Protein AF-A0A2X0VZV9-F1 (afdb_monomer_lite)

InterPro domains:
  IPR001584 Integrase, catalytic core [PF13683] (17-83)
  IPR001584 Integrase, catalytic core [PS50994] (1-91)
  IPR012337 Ribonuclease H-like superfamily [SSF53098] (4-87)
  IPR036397 Ribonuclease H superfamily [G3DSA:3.30.420.10] (2-91)

pLDDT: mean 83.85, std 11.57, range [42.41, 95.81]

Secondary structure (DSSP, 8-state):
--TT--HHHHHHHHHTT-PPP---TT--TT-HHHHHHHHHHHHHHHHHTT-TT--HHHHHHHHHHHHHHHHHS--GGGTT--HHHHHHH--SPPPPPPHHHHHHHTSPP---PPPTTS------

Sequence (124 aa):
MALYRSKILARAAYLLDMKLHYCRPYAAESKGMVERVNLDLNEIENDIKHLKNISIEGLREIVEIWVNEHNNRSHSTLDNKTPNQVFDADTFPRRFTTHDIINTAFRITKTRVIGKDGTVSINT

Organism: NCBI:txid179995

Foldseek 3Di:
DPPFDDPLLVQLCVLVVHDDDTDDPPPCPPPPPVVVVVVLVVVLVVVVVPDPPDDPVNNVVSVVVSVVCQQCAFDVVVVRHGVVVVVVPDPPDDDDDDPVSVVVSNDDDDDFDADPVRDTDDDD

Radius of gyration: 19.82 Å; chains: 1; bounding box: 46×38×50 Å

Structure (mmCIF, N/CA/C/O backbone):
data_AF-A0A2X0VZV9-F1
#
_entry.id   AF-A0A2X0VZV9-F1
#
loop_
_atom_site.group_PDB
_atom_site.id
_atom_site.type_symbol
_atom_site.label_atom_id
_atom_site.label_alt_id
_atom_site.label_comp_id
_atom_site.label_asym_id
_atom_site.label_entity_id
_atom_site.label_seq_id
_atom_site.pdbx_PDB_ins_code
_atom_site.Cartn_x
_atom_site.Cartn_y
_atom_site.Cartn_z
_atom_site.occupancy
_atom_site.B_iso_or_equiv
_atom_site.auth_seq_id
_atom_site.auth_comp_id
_atom_site.auth_asym_id
_atom_site.auth_atom_id
_atom_site.pdbx_PDB_model_num
ATOM 1 N N . MET A 1 1 ? 3.095 -10.260 24.534 1.00 42.41 1 MET A N 1
ATOM 2 C CA . MET A 1 1 ? 2.079 -9.945 23.503 1.00 42.41 1 MET A CA 1
ATOM 3 C C . MET A 1 1 ? 2.786 -9.773 22.171 1.00 42.41 1 MET A C 1
ATOM 5 O O . MET A 1 1 ? 3.781 -9.069 22.119 1.00 42.41 1 MET A O 1
ATOM 9 N N . ALA A 1 2 ? 2.341 -10.463 21.124 1.00 46.91 2 ALA A N 1
ATOM 10 C CA . ALA A 1 2 ? 2.965 -10.413 19.806 1.00 46.91 2 ALA A CA 1
ATOM 11 C C . ALA A 1 2 ? 2.854 -9.010 19.180 1.00 46.91 2 ALA A C 1
ATOM 13 O O . ALA A 1 2 ? 1.776 -8.642 18.720 1.00 46.91 2 ALA A O 1
ATOM 14 N N . LEU A 1 3 ? 3.968 -8.269 19.113 1.00 53.47 3 LEU A N 1
ATOM 15 C CA . LEU A 1 3 ? 4.084 -6.950 18.464 1.00 53.47 3 LEU A CA 1
ATOM 16 C C . LEU A 1 3 ? 3.626 -6.952 16.984 1.00 53.47 3 LEU A C 1
ATOM 18 O O . LEU A 1 3 ? 3.364 -5.906 16.408 1.00 53.47 3 LEU A O 1
ATOM 22 N N . TYR A 1 4 ? 3.515 -8.137 16.370 1.00 58.97 4 TYR A N 1
ATOM 23 C CA . TYR A 1 4 ? 3.265 -8.338 14.942 1.00 58.97 4 TYR A CA 1
ATOM 24 C C . TYR A 1 4 ? 1.784 -8.526 14.557 1.00 58.97 4 TYR A C 1
ATOM 26 O O . TYR A 1 4 ? 1.484 -8.715 13.380 1.00 58.97 4 TYR A O 1
ATOM 34 N N . ARG A 1 5 ? 0.835 -8.512 15.508 1.00 71.69 5 ARG A N 1
ATOM 35 C CA . ARG A 1 5 ? -0.602 -8.703 15.217 1.00 71.69 5 ARG A CA 1
ATOM 36 C C . ARG A 1 5 ? -1.392 -7.408 15.414 1.00 71.69 5 ARG A C 1
ATOM 38 O O . ARG A 1 5 ? -1.697 -7.034 16.541 1.00 71.69 5 ARG A O 1
ATOM 45 N N . SER A 1 6 ? -1.784 -6.761 14.314 1.00 83.19 6 SER A N 1
ATOM 46 C CA . SER A 1 6 ? -2.669 -5.586 14.330 1.00 83.19 6 SER A CA 1
ATOM 47 C C . SER A 1 6 ? -4.136 -5.986 14.146 1.00 83.19 6 SER A C 1
ATOM 49 O O . SER A 1 6 ? -4.492 -6.616 13.149 1.00 83.19 6 SER A O 1
ATOM 51 N N . LYS A 1 7 ? -5.002 -5.579 15.087 1.00 85.69 7 LYS A N 1
ATOM 52 C CA . LYS A 1 7 ? -6.463 -5.765 14.983 1.00 85.69 7 LYS A CA 1
ATOM 53 C C . LYS A 1 7 ? -7.055 -5.015 13.787 1.00 85.69 7 LYS A C 1
ATOM 55 O O . LYS A 1 7 ? -7.982 -5.515 13.161 1.00 85.69 7 LYS A O 1
ATOM 60 N N . ILE A 1 8 ? -6.506 -3.842 13.463 1.00 87.69 8 ILE A N 1
ATOM 61 C CA . ILE A 1 8 ? -6.958 -3.027 12.327 1.00 87.69 8 ILE A CA 1
ATOM 62 C C . ILE A 1 8 ? -6.621 -3.739 11.019 1.00 87.69 8 ILE A C 1
ATOM 64 O O . ILE A 1 8 ? -7.503 -3.902 10.185 1.00 87.69 8 ILE A O 1
ATOM 68 N N . LEU A 1 9 ? -5.388 -4.237 10.870 1.00 88.56 9 LEU A N 1
ATOM 69 C CA . LEU A 1 9 ? -4.991 -4.969 9.662 1.00 88.56 9 LEU A CA 1
ATOM 70 C C . LEU A 1 9 ? -5.757 -6.287 9.516 1.00 88.56 9 LEU A C 1
ATOM 72 O O . LEU A 1 9 ? -6.134 -6.643 8.407 1.00 88.56 9 LEU A O 1
ATOM 76 N N . ALA A 1 10 ? -6.039 -6.987 10.620 1.00 89.44 10 ALA A N 1
ATOM 77 C CA . ALA A 1 10 ? -6.868 -8.192 10.586 1.00 89.44 10 ALA A CA 1
ATOM 78 C C . ALA A 1 10 ? -8.304 -7.889 10.121 1.00 89.44 10 ALA A C 1
ATOM 80 O O . ALA A 1 10 ? -8.846 -8.610 9.288 1.00 89.44 10 ALA A O 1
ATOM 81 N N . ARG A 1 11 ? -8.904 -6.796 10.614 1.00 90.19 11 ARG A N 1
ATOM 82 C CA . ARG A 1 11 ? -10.225 -6.328 10.172 1.00 90.19 11 ARG A CA 1
ATOM 83 C C . ARG A 1 11 ? -10.218 -5.898 8.705 1.00 90.19 11 ARG A C 1
ATOM 85 O O . ARG A 1 11 ? -11.133 -6.260 7.977 1.00 90.19 11 ARG A O 1
ATOM 92 N N . ALA A 1 12 ? -9.210 -5.139 8.281 1.00 91.81 12 ALA A N 1
ATOM 93 C CA . ALA A 1 12 ? -9.081 -4.690 6.900 1.00 91.81 12 ALA A CA 1
ATOM 94 C C . ALA A 1 12 ? -8.937 -5.882 5.947 1.00 91.81 12 ALA A C 1
ATOM 96 O O . ALA A 1 12 ? -9.670 -5.963 4.970 1.00 91.81 12 ALA A O 1
ATOM 97 N N . ALA A 1 13 ? -8.071 -6.845 6.280 1.00 91.06 13 ALA A N 1
ATOM 98 C CA . ALA A 1 13 ? -7.896 -8.062 5.497 1.00 91.06 13 ALA A CA 1
ATOM 99 C C . ALA A 1 13 ? -9.205 -8.856 5.378 1.00 91.06 13 ALA A C 1
ATOM 101 O O . ALA A 1 13 ? -9.567 -9.264 4.284 1.00 91.06 13 ALA A O 1
ATOM 102 N N . TYR A 1 14 ? -9.962 -8.991 6.472 1.00 91.38 14 TYR A N 1
ATOM 103 C CA . TYR A 1 14 ? -11.280 -9.627 6.441 1.00 91.38 14 TYR A CA 1
ATOM 104 C C . TYR A 1 14 ? -12.268 -8.898 5.515 1.00 91.38 14 TYR A C 1
ATOM 106 O O . TYR A 1 14 ? -12.918 -9.531 4.692 1.00 91.38 14 TYR A O 1
ATOM 114 N N . LEU A 1 15 ? -12.369 -7.569 5.622 1.00 91.62 15 LEU A N 1
ATOM 115 C CA . LEU A 1 15 ? -13.293 -6.773 4.805 1.00 91.62 15 LEU A CA 1
ATOM 116 C C . LEU A 1 15 ? -12.918 -6.756 3.318 1.00 91.62 15 LEU A C 1
ATOM 118 O O . LEU A 1 15 ? -13.797 -6.628 2.474 1.00 91.62 15 LEU A O 1
ATOM 122 N N . LEU A 1 16 ? -11.629 -6.876 3.004 1.00 91.25 16 LEU A N 1
ATOM 123 C CA . LEU A 1 16 ? -11.104 -6.864 1.640 1.00 91.25 16 LEU A CA 1
ATOM 124 C C . LEU A 1 16 ? -10.983 -8.265 1.017 1.00 91.25 16 LEU A C 1
ATOM 126 O O . LEU A 1 16 ? -10.440 -8.370 -0.078 1.00 91.25 16 LEU A O 1
ATOM 130 N N . ASP A 1 17 ? -11.456 -9.320 1.693 1.00 89.81 17 ASP A N 1
ATOM 131 C CA . ASP A 1 17 ? -11.296 -10.722 1.265 1.00 89.81 17 ASP A CA 1
ATOM 132 C C . ASP A 1 17 ? -9.819 -11.114 1.029 1.00 89.81 17 ASP A C 1
ATOM 134 O O . ASP A 1 17 ? -9.448 -11.787 0.069 1.00 89.81 17 ASP A O 1
ATOM 138 N N . MET A 1 18 ? -8.935 -10.650 1.916 1.00 89.50 18 MET A N 1
ATOM 139 C CA . MET A 1 18 ? -7.492 -10.885 1.869 1.00 89.50 18 MET A CA 1
ATOM 140 C C . MET A 1 18 ? -7.027 -11.754 3.039 1.00 89.50 18 MET A C 1
ATOM 142 O O . MET A 1 18 ? -7.560 -11.714 4.150 1.00 89.50 18 MET A O 1
ATOM 146 N N . LYS A 1 19 ? -5.940 -12.499 2.822 1.00 87.88 19 LYS A N 1
ATOM 147 C CA . LYS A 1 19 ? -5.284 -13.283 3.871 1.00 87.88 19 LYS A CA 1
ATOM 148 C C . LYS A 1 19 ? -4.111 -12.510 4.468 1.00 87.88 19 LYS A C 1
ATOM 150 O O . LYS A 1 19 ? -3.160 -12.170 3.771 1.00 87.88 19 LYS A O 1
ATOM 155 N N . LEU A 1 20 ? -4.148 -12.268 5.779 1.00 86.50 20 LEU A N 1
ATOM 156 C CA . LEU A 1 20 ? -3.044 -11.622 6.489 1.00 86.50 20 LEU A CA 1
ATOM 157 C C . LEU A 1 20 ? -1.977 -12.654 6.882 1.00 86.50 20 LEU A C 1
ATOM 159 O O . LEU A 1 20 ? -2.231 -13.557 7.682 1.00 86.50 20 LEU A O 1
ATOM 163 N N . HIS A 1 21 ? -0.773 -12.502 6.334 1.00 83.31 21 HIS A N 1
ATOM 164 C CA . HIS A 1 21 ? 0.383 -13.339 6.651 1.00 83.31 21 HIS A CA 1
ATOM 165 C C . HIS A 1 21 ? 1.283 -12.654 7.688 1.00 83.31 21 HIS A C 1
ATOM 167 O O . HIS A 1 21 ? 1.623 -11.481 7.549 1.00 83.31 21 HIS A O 1
ATOM 173 N N . TYR A 1 22 ? 1.692 -13.398 8.719 1.00 77.44 22 TYR A N 1
ATOM 174 C CA . TYR A 1 22 ? 2.578 -12.909 9.778 1.00 77.44 22 TYR A CA 1
ATOM 175 C C . TYR A 1 22 ? 3.957 -13.561 9.666 1.00 77.44 22 TYR A C 1
ATOM 177 O O . TYR A 1 22 ? 4.051 -14.781 9.551 1.00 77.44 22 TYR A O 1
ATOM 185 N N . CYS A 1 23 ? 5.016 -12.762 9.780 1.00 68.50 23 CYS A N 1
ATOM 186 C CA . CYS A 1 23 ? 6.398 -13.236 9.859 1.00 68.50 23 CYS A CA 1
ATOM 187 C C . CYS A 1 23 ? 6.989 -12.836 11.216 1.00 68.50 23 CYS A C 1
ATOM 189 O O . CYS A 1 23 ? 6.662 -11.772 11.748 1.00 68.50 23 CYS A O 1
ATOM 191 N N . ARG A 1 24 ? 7.849 -13.684 11.790 1.00 65.38 24 ARG A N 1
ATOM 192 C CA . ARG A 1 24 ? 8.606 -13.307 12.991 1.00 65.38 24 ARG A CA 1
ATOM 193 C C . ARG A 1 24 ? 9.695 -12.292 12.605 1.00 65.38 24 ARG A C 1
ATOM 195 O O . ARG A 1 24 ? 10.258 -12.429 11.518 1.00 65.38 24 ARG A O 1
ATOM 202 N N . PRO A 1 25 ? 10.010 -11.311 13.468 1.00 58.81 25 PRO A N 1
ATOM 203 C CA . PRO A 1 25 ? 11.163 -10.436 13.263 1.00 58.81 25 PRO A CA 1
ATOM 204 C C . PRO A 1 25 ? 12.431 -11.267 13.033 1.00 58.81 25 PRO A C 1
ATOM 206 O O . PRO A 1 25 ? 12.624 -12.266 13.725 1.00 58.81 25 PRO A O 1
ATOM 209 N N . TYR A 1 26 ? 13.258 -10.872 12.063 1.00 55.47 26 TYR A N 1
ATOM 210 C CA . TYR A 1 26 ? 14.542 -11.509 11.721 1.00 55.47 26 TYR A CA 1
ATOM 211 C C . TYR A 1 26 ? 14.483 -12.969 11.226 1.00 55.47 26 TYR A C 1
ATOM 213 O O . TYR A 1 26 ? 15.522 -13.566 10.984 1.00 55.47 26 TYR A O 1
ATOM 221 N N . ALA A 1 27 ? 13.295 -13.541 10.999 1.00 60.12 27 ALA A N 1
ATOM 222 C CA . ALA A 1 27 ? 13.121 -14.838 10.325 1.00 60.12 27 ALA A CA 1
ATOM 223 C C . ALA A 1 27 ? 12.905 -14.673 8.801 1.00 60.12 27 ALA A C 1
ATOM 225 O O . ALA A 1 27 ? 12.181 -15.445 8.174 1.00 60.12 27 ALA A O 1
ATOM 226 N N . ALA A 1 28 ? 13.454 -13.597 8.232 1.00 52.16 28 ALA A N 1
ATOM 227 C CA . ALA A 1 28 ? 13.107 -13.045 6.923 1.00 52.16 28 ALA A CA 1
ATOM 228 C C . ALA A 1 28 ? 13.930 -13.604 5.748 1.00 52.16 28 ALA A C 1
ATOM 230 O O . ALA A 1 28 ? 13.822 -13.080 4.646 1.00 52.16 28 ALA A O 1
ATOM 231 N N . GLU A 1 29 ? 14.668 -14.707 5.927 1.00 49.94 29 GLU A N 1
ATOM 232 C CA . GLU A 1 29 ? 15.438 -15.359 4.844 1.00 49.94 29 GLU A CA 1
ATOM 233 C C . GLU A 1 29 ? 14.580 -15.724 3.610 1.00 49.94 29 GLU A C 1
ATOM 235 O O . GLU A 1 29 ? 15.096 -15.956 2.524 1.00 49.94 29 GLU A O 1
ATOM 240 N N . SER A 1 30 ? 13.251 -15.722 3.746 1.00 52.38 30 SER A N 1
ATOM 241 C CA . SER A 1 30 ? 12.275 -15.990 2.684 1.00 52.38 30 SER A CA 1
ATOM 242 C C . SER A 1 30 ? 11.608 -14.737 2.082 1.00 52.38 30 SER A C 1
ATOM 244 O O . SER A 1 30 ? 10.622 -14.871 1.356 1.00 52.38 30 SER A O 1
ATOM 246 N N . LYS A 1 31 ? 12.087 -13.509 2.360 1.00 62.25 31 LYS A N 1
ATOM 247 C CA . LYS A 1 31 ? 11.352 -12.267 2.030 1.00 62.25 31 LYS A CA 1
ATOM 248 C C . LYS A 1 31 ? 12.151 -11.158 1.328 1.00 62.25 31 LYS A C 1
ATOM 250 O O . LYS A 1 31 ? 11.795 -9.989 1.463 1.00 62.25 31 LYS A O 1
ATOM 255 N N . GLY A 1 32 ? 13.137 -11.509 0.498 1.00 66.88 32 GLY A N 1
ATOM 256 C CA . GLY A 1 32 ? 13.976 -10.536 -0.226 1.00 66.88 32 GLY A CA 1
ATOM 257 C C . GLY A 1 32 ? 13.206 -9.472 -1.030 1.00 66.88 32 GLY A C 1
ATOM 258 O O . GLY A 1 32 ? 13.648 -8.332 -1.119 1.00 66.88 32 GLY A O 1
ATOM 259 N N . MET A 1 33 ? 12.009 -9.793 -1.540 1.00 70.56 33 MET A N 1
ATOM 260 C CA . MET A 1 33 ? 11.146 -8.807 -2.208 1.00 70.56 33 MET A CA 1
ATOM 261 C C . MET A 1 33 ? 10.608 -7.730 -1.259 1.00 70.56 33 MET A C 1
ATOM 263 O O . MET A 1 33 ? 10.596 -6.557 -1.608 1.00 70.56 33 MET A O 1
ATOM 267 N N . VAL A 1 34 ? 10.170 -8.108 -0.055 1.00 72.50 34 VAL A N 1
ATOM 268 C CA . VAL A 1 34 ? 9.644 -7.136 0.919 1.00 72.50 34 VAL A CA 1
ATOM 269 C C . VAL A 1 34 ? 10.768 -6.297 1.509 1.00 72.50 34 VAL A C 1
ATOM 271 O O . VAL A 1 34 ? 10.573 -5.114 1.757 1.00 72.50 34 VAL A O 1
ATOM 274 N N . GLU A 1 35 ? 11.944 -6.884 1.711 1.00 74.00 35 GLU A N 1
ATOM 275 C CA . GLU A 1 35 ? 13.117 -6.139 2.170 1.00 74.00 35 GLU A CA 1
ATOM 276 C C . GLU A 1 35 ? 13.580 -5.123 1.134 1.00 74.00 35 GLU A C 1
ATOM 278 O O . GLU A 1 35 ? 13.834 -3.980 1.497 1.00 74.00 35 GLU A O 1
ATOM 283 N N . ARG A 1 36 ? 13.607 -5.499 -0.150 1.00 76.25 36 ARG A N 1
ATOM 284 C CA . ARG A 1 36 ? 13.918 -4.560 -1.229 1.00 76.25 36 ARG A CA 1
ATOM 285 C C . ARG A 1 36 ? 12.925 -3.405 -1.282 1.00 76.25 36 ARG A C 1
ATOM 287 O O . ARG A 1 36 ? 13.353 -2.265 -1.265 1.00 76.25 36 ARG A O 1
ATOM 294 N N . VAL A 1 37 ? 11.624 -3.690 -1.240 1.00 74.44 37 VAL A N 1
ATOM 295 C CA . VAL A 1 37 ? 10.605 -2.628 -1.205 1.00 74.44 37 VAL A CA 1
ATOM 296 C C . VAL A 1 37 ? 10.780 -1.725 0.020 1.00 74.44 37 VAL A C 1
ATOM 298 O O . VAL A 1 37 ? 10.658 -0.513 -0.094 1.00 74.44 37 VAL A O 1
ATOM 301 N N . ASN A 1 38 ? 11.101 -2.278 1.193 1.00 78.62 38 ASN A N 1
ATOM 302 C CA . ASN A 1 38 ? 11.376 -1.458 2.375 1.00 78.62 38 ASN A CA 1
ATOM 303 C C . ASN A 1 38 ? 12.635 -0.593 2.207 1.00 78.62 38 ASN A C 1
ATOM 305 O O . ASN A 1 38 ? 12.655 0.532 2.691 1.00 78.62 38 ASN A O 1
ATOM 309 N N . LEU A 1 39 ? 13.679 -1.101 1.545 1.00 79.88 39 LEU A N 1
ATOM 310 C CA . LEU A 1 39 ? 14.869 -0.314 1.216 1.00 79.88 39 LEU A CA 1
ATOM 311 C C . LEU A 1 39 ? 14.518 0.834 0.266 1.00 79.88 39 LEU A C 1
ATOM 313 O O . LEU A 1 39 ? 14.889 1.966 0.554 1.00 79.88 39 LEU A O 1
ATOM 317 N N . ASP A 1 40 ? 13.738 0.559 -0.777 1.00 80.12 40 ASP A N 1
ATOM 318 C CA . ASP A 1 40 ? 13.260 1.569 -1.725 1.00 80.12 40 ASP A CA 1
ATOM 319 C C . ASP A 1 40 ? 12.424 2.651 -1.006 1.00 80.12 40 ASP A C 1
ATOM 321 O O . ASP A 1 40 ? 12.575 3.843 -1.258 1.00 80.12 40 ASP A O 1
ATOM 325 N N . LEU A 1 41 ? 11.583 2.261 -0.040 1.00 82.00 41 LEU A N 1
ATOM 326 C CA . LEU A 1 41 ? 10.818 3.204 0.788 1.00 82.00 41 LEU A CA 1
ATOM 327 C C . LEU A 1 41 ? 11.703 4.031 1.732 1.00 82.00 41 LEU A C 1
ATOM 329 O O . LEU A 1 41 ? 11.400 5.201 1.976 1.00 82.00 41 LEU A O 1
ATOM 333 N N . ASN A 1 42 ? 12.794 3.458 2.248 1.00 85.00 42 ASN A N 1
ATOM 334 C CA . ASN A 1 42 ? 13.744 4.196 3.082 1.00 85.00 42 ASN A CA 1
ATOM 335 C C . ASN A 1 42 ? 14.432 5.321 2.293 1.00 85.00 42 ASN A C 1
ATOM 337 O O . ASN A 1 42 ? 14.819 6.320 2.897 1.00 85.00 42 ASN A O 1
ATOM 341 N N . GLU A 1 43 ? 14.602 5.188 0.972 1.00 81.62 43 GLU A N 1
ATOM 342 C CA . GLU A 1 43 ? 15.132 6.270 0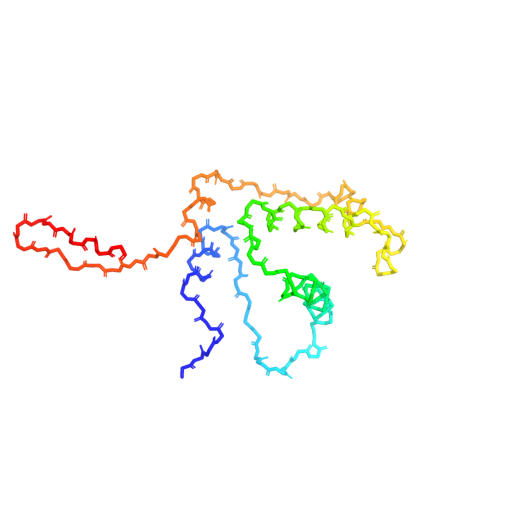.128 1.00 81.62 43 GLU A CA 1
ATOM 343 C C . GLU A 1 43 ? 14.211 7.495 0.183 1.00 81.62 43 GLU A C 1
ATOM 345 O O . GLU A 1 43 ? 14.662 8.586 0.524 1.00 81.62 43 GLU A O 1
ATOM 350 N N . ILE A 1 44 ? 12.901 7.297 0.003 1.00 84.31 44 ILE A N 1
ATOM 351 C CA . ILE A 1 44 ? 11.903 8.374 0.108 1.00 84.31 44 ILE A CA 1
ATOM 352 C C . ILE A 1 44 ? 11.873 8.964 1.519 1.00 84.31 44 ILE A C 1
ATOM 354 O O . ILE A 1 44 ? 11.821 10.180 1.696 1.00 84.31 44 ILE A O 1
ATOM 358 N N . GLU A 1 45 ? 11.892 8.112 2.549 1.00 85.25 45 GLU A N 1
ATOM 359 C CA . GLU A 1 45 ? 11.909 8.576 3.938 1.00 85.25 45 GLU A CA 1
ATOM 360 C C . GLU A 1 45 ? 13.137 9.460 4.198 1.00 85.25 45 GLU A C 1
ATOM 362 O O . GLU A 1 45 ? 13.032 10.500 4.855 1.00 85.25 45 GLU A O 1
ATOM 367 N N . ASN A 1 46 ? 14.290 9.085 3.639 1.00 85.00 46 ASN A N 1
ATOM 368 C CA . ASN A 1 46 ? 15.511 9.875 3.717 1.00 85.00 46 ASN A CA 1
ATOM 369 C C . ASN A 1 46 ? 15.401 11.216 2.986 1.00 85.00 46 ASN A C 1
ATOM 371 O O . ASN A 1 46 ? 15.939 12.198 3.494 1.00 85.00 46 ASN A O 1
ATOM 375 N N . ASP A 1 47 ? 14.691 11.286 1.866 1.00 80.88 47 ASP A N 1
ATOM 376 C CA . ASP A 1 47 ? 14.458 12.547 1.159 1.00 80.88 47 ASP A CA 1
ATOM 377 C C . ASP A 1 47 ? 13.504 13.460 1.945 1.00 80.88 47 ASP A C 1
ATOM 379 O O . ASP A 1 47 ? 13.751 14.658 2.107 1.00 80.88 47 ASP A O 1
ATOM 383 N N . ILE A 1 48 ? 12.444 12.890 2.525 1.00 86.12 48 ILE A N 1
ATOM 384 C CA . ILE A 1 48 ? 11.410 13.639 3.251 1.00 86.12 48 ILE A CA 1
ATOM 385 C C . ILE A 1 48 ? 11.904 14.127 4.615 1.00 86.12 48 ILE A C 1
ATOM 387 O O . ILE A 1 48 ? 11.584 15.249 5.010 1.00 86.12 48 ILE A O 1
ATOM 391 N N . LYS A 1 49 ? 12.687 13.331 5.360 1.00 86.00 49 LYS A N 1
ATOM 392 C CA . LYS A 1 49 ? 13.093 13.667 6.744 1.00 86.00 49 LYS A CA 1
ATOM 393 C C . LYS A 1 49 ? 13.874 14.982 6.853 1.00 86.00 49 LYS A C 1
ATOM 395 O O . LYS A 1 49 ? 13.973 15.554 7.938 1.00 86.00 49 LYS A O 1
ATOM 400 N N . HIS A 1 50 ? 14.460 15.445 5.750 1.00 83.88 50 HIS A N 1
ATOM 401 C CA . HIS A 1 50 ? 15.225 16.687 5.685 1.00 83.88 50 HIS A CA 1
ATOM 402 C C . HIS A 1 50 ? 14.370 17.914 5.332 1.00 83.88 50 HIS A C 1
ATOM 404 O O . HIS A 1 50 ? 14.803 19.046 5.567 1.00 83.88 50 HIS A O 1
ATOM 410 N N . LEU A 1 51 ? 13.146 17.715 4.837 1.00 85.38 51 LEU A N 1
ATOM 411 C CA . LEU A 1 51 ? 12.211 18.782 4.496 1.00 85.38 51 LEU A CA 1
ATOM 412 C C . LEU A 1 51 ? 11.509 19.285 5.764 1.00 85.38 51 LEU A C 1
ATOM 414 O O . LEU A 1 51 ? 10.620 18.643 6.322 1.00 85.38 51 LEU A O 1
ATOM 418 N N . LYS A 1 52 ? 11.907 20.465 6.246 1.00 83.12 52 LYS A N 1
ATOM 419 C CA . LYS A 1 52 ? 11.235 21.124 7.376 1.00 83.12 52 LYS A CA 1
ATOM 420 C C . LYS A 1 52 ? 9.951 21.803 6.886 1.00 83.12 52 LYS A C 1
ATOM 422 O O . LYS A 1 52 ? 10.000 22.572 5.934 1.00 83.12 52 LYS A O 1
ATOM 427 N N . ASN A 1 53 ? 8.836 21.582 7.588 1.00 85.88 53 ASN A N 1
ATOM 428 C CA . ASN A 1 53 ? 7.527 22.217 7.345 1.00 85.88 53 ASN A CA 1
ATOM 429 C C . ASN A 1 53 ? 6.851 21.872 6.003 1.00 85.88 53 ASN A C 1
ATOM 431 O O . ASN A 1 53 ? 6.173 22.719 5.422 1.00 85.88 53 ASN A O 1
ATOM 435 N N . ILE A 1 54 ? 7.003 20.640 5.513 1.00 88.06 54 ILE A N 1
ATOM 436 C CA . ILE A 1 54 ? 6.241 20.184 4.346 1.00 88.06 54 ILE A CA 1
ATOM 437 C C . ILE A 1 54 ? 4.741 20.080 4.676 1.00 88.06 54 ILE A C 1
ATOM 439 O O . ILE A 1 54 ? 4.362 19.592 5.744 1.00 88.06 54 ILE A O 1
ATOM 443 N N . SER A 1 55 ? 3.881 20.550 3.769 1.00 91.81 55 SER A N 1
ATOM 444 C CA . SER A 1 55 ? 2.435 20.326 3.860 1.00 91.81 55 SER A CA 1
ATOM 445 C C . SER A 1 55 ? 2.091 18.868 3.542 1.00 91.81 55 SER A C 1
ATOM 447 O O 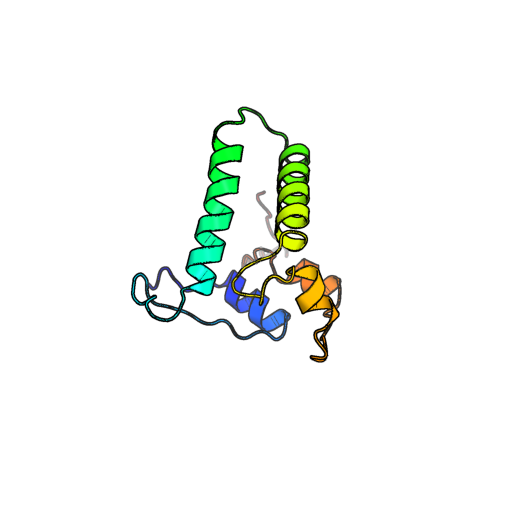. SER A 1 55 ? 2.863 18.151 2.905 1.00 91.81 55 SER A O 1
ATOM 449 N N . ILE A 1 56 ? 0.909 18.413 3.960 1.00 90.62 56 ILE A N 1
ATOM 450 C CA . ILE A 1 56 ? 0.430 17.062 3.624 1.00 90.62 56 ILE A CA 1
ATOM 451 C C . ILE A 1 56 ? 0.311 16.903 2.103 1.00 90.62 56 ILE A C 1
ATOM 453 O O . ILE A 1 56 ? 0.606 15.845 1.558 1.00 90.62 56 ILE A O 1
ATOM 457 N N . GLU A 1 57 ? -0.096 17.960 1.418 1.00 92.88 57 GLU A N 1
ATOM 458 C CA . GLU A 1 57 ? -0.272 18.040 -0.024 1.00 92.88 57 GLU A CA 1
ATOM 459 C C . GLU A 1 57 ? 1.075 17.926 -0.739 1.00 92.88 57 GLU A C 1
ATOM 461 O O . GLU A 1 57 ? 1.201 17.112 -1.647 1.00 92.88 57 GLU A O 1
ATOM 466 N N . GLY A 1 58 ? 2.104 18.639 -0.267 1.00 90.56 58 GLY A N 1
ATOM 467 C CA . GLY A 1 58 ? 3.458 18.505 -0.808 1.00 90.56 58 GLY A CA 1
ATOM 468 C C . GLY A 1 58 ? 4.036 17.108 -0.580 1.00 90.56 58 GLY A C 1
ATOM 469 O O . GLY A 1 58 ? 4.672 16.543 -1.463 1.00 90.56 58 GLY A O 1
ATOM 470 N N . LEU A 1 59 ? 3.759 16.498 0.578 1.00 90.31 59 LEU A N 1
ATOM 471 C CA . LEU A 1 59 ? 4.154 15.114 0.841 1.00 90.31 59 LEU A CA 1
ATOM 472 C C . LEU A 1 59 ? 3.467 14.132 -0.119 1.00 90.31 59 LEU A C 1
ATOM 474 O O . LEU A 1 59 ? 4.109 13.203 -0.606 1.00 90.31 59 LEU A O 1
ATOM 478 N N . ARG A 1 60 ? 2.172 14.327 -0.399 1.00 91.56 60 ARG A N 1
ATOM 479 C CA . ARG A 1 60 ? 1.433 13.504 -1.369 1.00 91.56 60 ARG A CA 1
ATOM 480 C C . ARG A 1 60 ? 2.042 13.602 -2.761 1.00 91.56 60 ARG A C 1
ATOM 482 O O . ARG A 1 60 ? 2.233 12.564 -3.380 1.00 91.56 60 ARG A O 1
ATOM 489 N N . GLU A 1 61 ? 2.374 14.809 -3.206 1.00 92.19 61 GLU A N 1
ATOM 490 C CA . GLU A 1 61 ? 2.977 15.048 -4.519 1.00 92.19 61 GLU A CA 1
ATOM 491 C C . GLU A 1 61 ? 4.339 14.353 -4.659 1.00 92.19 61 GLU A C 1
ATOM 493 O O . GLU A 1 61 ? 4.564 13.639 -5.632 1.00 92.19 61 GLU A O 1
ATOM 498 N N . ILE A 1 62 ? 5.217 14.468 -3.655 1.00 90.06 62 ILE A N 1
ATOM 499 C CA . ILE A 1 62 ? 6.520 13.778 -3.652 1.00 90.06 62 ILE A CA 1
ATOM 500 C C . ILE A 1 62 ? 6.340 12.262 -3.771 1.00 90.06 62 ILE A C 1
ATOM 502 O O . ILE A 1 62 ? 7.001 11.615 -4.583 1.00 90.06 62 ILE A O 1
ATOM 506 N N . VAL A 1 63 ? 5.435 11.690 -2.972 1.00 89.62 63 VAL A N 1
ATOM 507 C CA . VAL A 1 63 ? 5.164 10.247 -3.002 1.00 89.62 63 VAL A CA 1
ATOM 508 C C . VAL A 1 63 ? 4.585 9.831 -4.355 1.00 89.62 63 VAL A C 1
ATOM 510 O O . VAL A 1 63 ? 4.974 8.796 -4.890 1.00 89.62 63 VAL A O 1
ATOM 513 N N . GLU A 1 64 ? 3.686 10.625 -4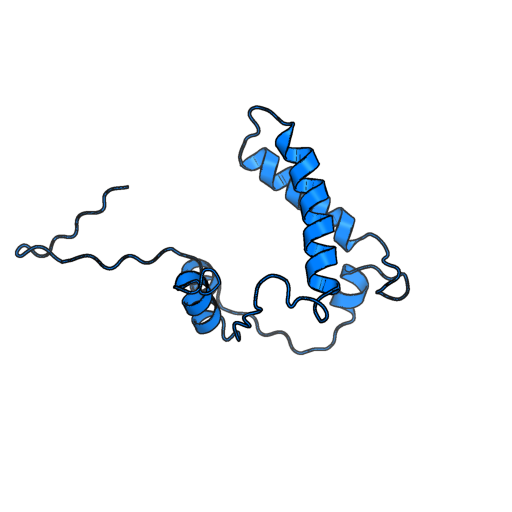.933 1.00 92.19 64 GLU A N 1
ATOM 514 C CA . GLU A 1 64 ? 3.093 10.352 -6.242 1.00 92.19 64 GLU A CA 1
ATOM 515 C C . GLU A 1 64 ? 4.139 10.372 -7.364 1.00 92.19 64 GLU A C 1
ATOM 517 O O . GLU A 1 64 ? 4.171 9.452 -8.185 1.00 92.19 64 GLU A O 1
ATOM 522 N N . ILE A 1 65 ? 5.032 11.364 -7.373 1.00 92.38 65 ILE A N 1
ATOM 523 C CA . ILE A 1 65 ? 6.149 11.440 -8.324 1.00 92.38 65 ILE A CA 1
ATOM 524 C C . ILE A 1 65 ? 7.031 10.199 -8.191 1.00 92.38 65 ILE A C 1
ATOM 526 O O . ILE A 1 65 ? 7.274 9.512 -9.183 1.00 92.38 65 ILE A O 1
ATOM 530 N N . TRP A 1 66 ? 7.446 9.857 -6.970 1.00 90.12 66 TRP A N 1
ATOM 531 C CA . TRP A 1 66 ? 8.311 8.705 -6.738 1.00 90.12 66 TRP A CA 1
ATOM 532 C C . TRP A 1 66 ? 7.670 7.385 -7.190 1.00 90.12 66 TRP A C 1
ATOM 534 O O . TRP A 1 66 ? 8.321 6.575 -7.850 1.00 90.12 66 TRP A O 1
ATOM 544 N N . VAL A 1 67 ? 6.382 7.167 -6.895 1.00 91.06 67 VAL A N 1
ATOM 545 C CA . VAL A 1 67 ? 5.655 5.959 -7.329 1.00 91.06 67 VAL A CA 1
ATOM 546 C C . VAL A 1 67 ? 5.603 5.884 -8.854 1.00 91.06 67 VAL A C 1
ATOM 548 O O . VAL A 1 67 ? 5.845 4.820 -9.430 1.00 91.06 67 VAL A O 1
ATOM 551 N N . ASN A 1 68 ? 5.320 7.006 -9.517 1.00 93.88 68 ASN A N 1
ATOM 552 C CA . ASN A 1 68 ? 5.305 7.075 -10.974 1.00 93.88 68 ASN A CA 1
ATOM 553 C C . ASN A 1 68 ? 6.683 6.769 -11.571 1.00 93.88 68 ASN A C 1
ATOM 555 O O . ASN A 1 68 ? 6.772 6.021 -12.546 1.00 93.88 68 ASN A O 1
ATOM 559 N N . GLU A 1 69 ? 7.760 7.291 -10.991 1.00 92.00 69 GLU A N 1
ATOM 560 C CA . GLU A 1 69 ? 9.121 6.992 -11.439 1.00 92.00 69 GLU A CA 1
ATOM 561 C C . GLU A 1 69 ? 9.486 5.521 -11.229 1.00 92.00 69 GLU A C 1
ATOM 563 O O . GLU A 1 69 ? 9.968 4.869 -12.157 1.00 92.00 69 GLU A O 1
ATOM 568 N N . HIS A 1 70 ? 9.217 4.967 -10.045 1.00 89.06 70 HIS A N 1
ATOM 569 C CA . HIS A 1 70 ? 9.497 3.567 -9.726 1.00 89.06 70 HIS A CA 1
ATOM 570 C C . HIS A 1 70 ? 8.786 2.611 -10.695 1.00 89.06 70 HIS A C 1
ATOM 572 O O . HIS A 1 70 ? 9.398 1.670 -11.208 1.00 89.06 70 HIS A O 1
ATOM 578 N N . ASN A 1 71 ? 7.511 2.883 -10.986 1.00 92.38 71 ASN A N 1
ATOM 579 C CA . ASN A 1 71 ? 6.676 2.045 -11.846 1.00 92.38 71 ASN A CA 1
ATOM 580 C C . ASN A 1 71 ? 7.015 2.148 -13.341 1.00 92.38 71 ASN A C 1
ATOM 582 O O . ASN A 1 71 ? 6.660 1.249 -14.107 1.00 92.38 71 ASN A O 1
ATOM 586 N N . ASN A 1 72 ? 7.711 3.210 -13.757 1.00 95.19 72 ASN A N 1
ATOM 587 C CA . ASN A 1 72 ? 8.168 3.414 -15.135 1.00 95.19 72 ASN A CA 1
ATOM 588 C C . ASN A 1 72 ? 9.664 3.129 -15.338 1.00 95.19 72 ASN A C 1
ATOM 590 O O . ASN A 1 72 ? 10.133 3.104 -16.475 1.00 95.19 72 ASN A O 1
ATOM 594 N N . ARG A 1 73 ? 10.422 2.877 -14.268 1.00 92.62 73 ARG A N 1
ATOM 595 C CA . ARG A 1 73 ? 11.819 2.439 -14.341 1.00 92.62 73 ARG A CA 1
ATOM 596 C C . ARG A 1 73 ? 11.886 0.941 -14.646 1.00 92.62 73 ARG A C 1
ATOM 598 O O . ARG A 1 73 ? 11.090 0.165 -14.128 1.00 92.62 73 ARG A O 1
ATOM 605 N N . SER A 1 74 ? 12.839 0.521 -15.476 1.00 93.69 74 SER A N 1
ATOM 606 C CA . SER A 1 74 ? 13.120 -0.901 -15.715 1.00 93.69 74 SER A CA 1
ATOM 607 C C . SER A 1 74 ? 13.839 -1.534 -14.525 1.00 93.69 74 SER A C 1
ATOM 609 O O . SER A 1 74 ? 14.784 -0.952 -13.993 1.00 93.69 74 SER A O 1
ATOM 611 N N . HIS A 1 75 ? 13.442 -2.753 -14.147 1.00 88.62 75 HIS A N 1
ATOM 612 C CA . HIS A 1 75 ? 14.067 -3.500 -13.048 1.00 88.62 75 HIS A CA 1
ATOM 613 C C . HIS A 1 75 ? 14.676 -4.804 -13.555 1.00 88.62 75 HIS A C 1
ATOM 615 O O . HIS A 1 75 ? 14.053 -5.545 -14.316 1.00 88.62 75 HIS A O 1
ATOM 621 N N . SER A 1 76 ? 15.878 -5.134 -13.083 1.00 87.06 76 SER A N 1
ATOM 622 C CA . SER A 1 76 ? 16.578 -6.368 -13.468 1.00 87.06 76 SER A CA 1
ATOM 623 C C . SER A 1 76 ? 15.824 -7.635 -13.056 1.00 87.06 76 SER A C 1
ATOM 625 O O . SER A 1 76 ? 15.888 -8.642 -13.750 1.00 87.06 76 SER A O 1
ATOM 627 N N . THR A 1 77 ? 15.053 -7.583 -11.966 1.00 84.06 77 THR A N 1
ATOM 628 C CA . THR A 1 77 ? 14.206 -8.699 -11.514 1.00 84.06 77 THR A CA 1
ATOM 629 C C . THR A 1 77 ? 12.917 -8.876 -12.301 1.00 84.06 77 THR A C 1
ATOM 631 O O . THR A 1 77 ? 12.199 -9.838 -12.055 1.00 84.06 77 THR A O 1
ATOM 634 N N . LEU A 1 78 ? 12.611 -7.957 -13.215 1.00 88.75 78 LEU A N 1
ATOM 635 C CA . LEU A 1 78 ? 11.457 -8.019 -14.110 1.00 88.75 78 LEU A CA 1
ATOM 636 C C . LEU A 1 78 ? 11.907 -8.214 -15.565 1.00 88.75 78 LEU A C 1
ATOM 638 O O . LEU A 1 78 ? 11.263 -7.715 -16.483 1.00 88.75 78 LEU A O 1
ATOM 642 N N . ASP A 1 79 ? 13.048 -8.876 -15.784 1.00 91.75 79 ASP A N 1
ATOM 643 C CA . ASP A 1 79 ? 13.651 -9.066 -17.110 1.00 91.75 79 ASP A CA 1
ATOM 644 C C . ASP A 1 79 ? 13.832 -7.740 -17.878 1.00 91.75 79 ASP A C 1
ATOM 646 O O . ASP A 1 79 ? 13.567 -7.646 -19.077 1.00 91.75 79 ASP A O 1
ATOM 650 N N . ASN A 1 80 ? 14.262 -6.688 -17.169 1.00 93.12 80 ASN A N 1
ATOM 651 C CA . ASN A 1 80 ? 14.418 -5.313 -17.669 1.00 93.12 80 ASN A CA 1
ATOM 652 C C . ASN A 1 80 ? 13.121 -4.636 -18.151 1.00 93.12 80 ASN A C 1
ATOM 654 O O . ASN A 1 80 ? 13.177 -3.613 -18.840 1.00 93.12 80 ASN A O 1
ATOM 658 N N . LYS A 1 81 ? 11.956 -5.151 -17.754 1.00 94.25 81 LYS A N 1
ATOM 659 C CA . LYS A 1 81 ? 10.660 -4.485 -17.934 1.00 94.25 81 LYS A CA 1
ATOM 660 C C . LYS A 1 81 ? 10.351 -3.558 -16.763 1.00 94.25 81 LYS A C 1
ATOM 662 O O . LYS A 1 81 ? 10.970 -3.639 -15.696 1.00 94.25 81 LYS A O 1
ATOM 667 N N . THR A 1 82 ? 9.380 -2.678 -16.967 1.00 95.31 82 THR A N 1
ATOM 668 C CA . THR A 1 82 ? 8.855 -1.802 -15.916 1.00 95.31 82 THR A CA 1
ATOM 669 C C . THR A 1 82 ? 7.723 -2.493 -15.138 1.00 95.31 82 THR A C 1
ATOM 671 O O . THR A 1 82 ? 7.044 -3.362 -15.697 1.00 95.31 82 THR A O 1
ATOM 674 N N . PRO A 1 83 ? 7.472 -2.129 -13.865 1.00 93.56 83 PRO A N 1
ATOM 675 C CA . PRO A 1 83 ? 6.338 -2.643 -13.105 1.00 93.56 83 PRO A CA 1
ATOM 676 C C . PRO A 1 83 ? 5.006 -2.419 -13.822 1.00 93.56 83 PRO A C 1
ATOM 678 O O . PRO A 1 83 ? 4.200 -3.342 -13.870 1.00 93.56 83 PRO A O 1
ATOM 681 N N . ASN A 1 84 ? 4.818 -1.255 -14.459 1.00 95.75 84 ASN A N 1
ATOM 682 C CA . ASN A 1 84 ? 3.632 -0.978 -15.275 1.00 95.75 84 ASN A CA 1
ATOM 683 C C . ASN A 1 84 ? 3.485 -1.979 -16.431 1.00 95.75 84 ASN A C 1
ATOM 685 O O . ASN A 1 84 ? 2.423 -2.565 -16.597 1.00 95.75 84 ASN A O 1
ATOM 689 N N . GLN A 1 85 ? 4.559 -2.263 -17.178 1.00 95.81 85 GLN A N 1
ATOM 690 C CA . GLN A 1 85 ? 4.512 -3.234 -18.279 1.00 95.81 85 GLN A CA 1
ATOM 691 C C . GLN A 1 85 ? 4.142 -4.644 -17.811 1.00 95.81 85 GLN A C 1
ATOM 693 O O . GLN A 1 85 ? 3.391 -5.344 -18.487 1.00 95.81 85 GLN A O 1
ATOM 698 N N . VAL A 1 86 ? 4.692 -5.083 -16.676 1.00 94.62 86 VAL A N 1
ATOM 699 C CA . VAL A 1 86 ? 4.393 -6.410 -16.120 1.00 94.62 86 VAL A CA 1
ATOM 700 C C . VAL A 1 86 ? 2.963 -6.464 -15.589 1.00 94.62 86 VAL A C 1
ATOM 702 O O . VAL A 1 86 ? 2.272 -7.450 -15.827 1.00 94.62 86 VAL A O 1
ATOM 705 N N . PHE A 1 87 ? 2.510 -5.407 -14.916 1.00 92.62 87 PHE A N 1
ATOM 706 C CA . PHE A 1 87 ? 1.153 -5.296 -14.389 1.00 92.62 87 PHE A CA 1
ATOM 707 C C . PHE A 1 87 ? 0.095 -5.277 -15.501 1.00 92.62 87 PHE A C 1
ATOM 709 O O . PHE A 1 87 ? -0.906 -5.984 -15.405 1.00 92.62 87 PHE A O 1
ATOM 716 N N . ASP A 1 88 ? 0.329 -4.525 -16.578 1.00 92.75 88 ASP A N 1
ATOM 717 C CA . ASP A 1 88 ? -0.594 -4.429 -17.715 1.00 92.75 88 ASP A CA 1
ATOM 718 C C . ASP A 1 88 ? -0.669 -5.733 -18.519 1.00 92.75 88 ASP A C 1
ATOM 720 O O . ASP A 1 88 ? -1.721 -6.077 -19.061 1.00 92.75 88 ASP A O 1
ATOM 724 N N . ALA A 1 89 ? 0.439 -6.478 -18.582 1.00 93.19 89 ALA A N 1
ATOM 725 C CA . ALA A 1 89 ? 0.495 -7.788 -19.223 1.00 93.19 89 ALA A CA 1
ATOM 726 C C . ALA A 1 89 ? -0.113 -8.914 -18.366 1.00 93.19 89 ALA A C 1
ATOM 728 O O . ALA A 1 89 ? -0.307 -10.023 -18.872 1.00 93.19 89 ALA A O 1
ATOM 729 N N . ASP A 1 90 ? -0.400 -8.664 -17.084 1.00 92.06 90 ASP A N 1
ATOM 730 C CA . ASP A 1 90 ? -0.950 -9.673 -16.187 1.00 92.06 90 ASP A CA 1
ATOM 731 C C . ASP A 1 90 ? -2.413 -9.991 -16.539 1.00 92.06 90 ASP A C 1
ATOM 733 O O . ASP A 1 90 ? -3.296 -9.128 -16.584 1.00 92.06 90 ASP A O 1
ATOM 737 N N . THR A 1 91 ? -2.668 -11.278 -16.769 1.00 91.06 91 THR A N 1
ATOM 738 C CA . THR A 1 91 ? -3.986 -11.823 -17.121 1.00 91.06 91 THR A CA 1
ATOM 739 C C . THR A 1 91 ? -4.762 -12.314 -15.903 1.00 91.06 91 THR A C 1
ATOM 741 O O . THR A 1 91 ? -5.905 -12.759 -16.039 1.00 91.06 91 THR A O 1
ATOM 744 N N . PHE A 1 92 ? -4.170 -12.241 -14.706 1.00 88.88 92 PHE A N 1
ATOM 745 C CA . PHE A 1 92 ? -4.815 -12.699 -13.490 1.00 88.88 92 PHE A CA 1
ATOM 746 C C . PHE A 1 92 ? -6.124 -11.926 -13.251 1.00 88.88 92 PHE A C 1
ATOM 748 O O . PHE A 1 92 ? -6.137 -10.689 -13.267 1.00 88.88 92 PHE A O 1
ATOM 755 N N . PRO A 1 93 ? -7.254 -12.621 -13.026 1.00 86.44 93 PRO A N 1
ATOM 756 C CA . PRO A 1 93 ? -8.541 -11.967 -12.854 1.00 86.44 93 PRO A CA 1
ATOM 757 C C . PRO A 1 93 ? -8.522 -11.076 -11.610 1.00 86.44 93 PRO A C 1
ATOM 759 O O . PRO A 1 93 ? -8.363 -11.540 -10.479 1.00 86.44 93 PRO A O 1
ATOM 762 N N . ARG A 1 94 ? -8.711 -9.773 -11.825 1.00 84.38 94 ARG A N 1
ATOM 763 C CA . ARG A 1 94 ? -8.727 -8.773 -10.757 1.00 84.38 94 ARG A CA 1
ATOM 764 C C . ARG A 1 94 ? -10.097 -8.727 -10.094 1.00 84.38 94 ARG A C 1
ATOM 766 O O . ARG A 1 94 ? -11.122 -8.602 -10.762 1.00 84.38 94 ARG A O 1
ATOM 773 N N . ARG A 1 95 ? -10.111 -8.787 -8.763 1.00 84.62 95 ARG A N 1
ATOM 774 C CA . ARG A 1 95 ? -11.304 -8.508 -7.958 1.00 84.62 95 ARG A CA 1
ATOM 775 C C . ARG A 1 95 ? -11.251 -7.059 -7.510 1.00 84.62 95 ARG A C 1
ATOM 777 O O . ARG A 1 95 ? -10.315 -6.662 -6.822 1.00 84.62 95 ARG A O 1
ATOM 784 N N . PHE A 1 96 ? -12.257 -6.286 -7.893 1.00 83.62 96 PHE A N 1
ATOM 785 C CA . PHE A 1 96 ? -12.420 -4.922 -7.412 1.00 83.62 96 PHE A CA 1
ATOM 786 C C . PHE A 1 96 ? -13.443 -4.906 -6.286 1.00 83.62 96 PHE A C 1
ATOM 788 O O . PHE A 1 96 ? -14.561 -5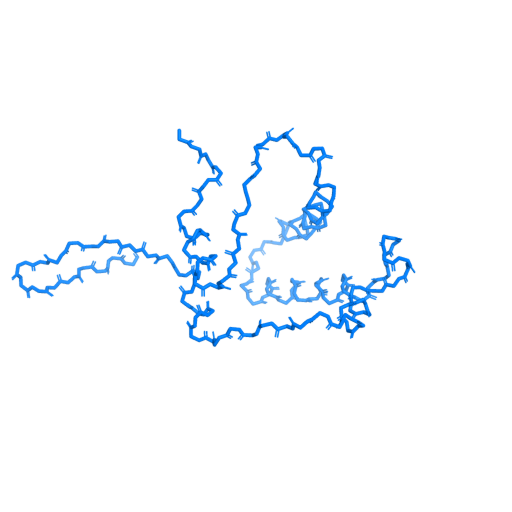.399 -6.430 1.00 83.62 96 PHE A O 1
ATOM 795 N N . THR A 1 97 ? -13.037 -4.340 -5.160 1.00 87.88 97 THR A N 1
ATOM 796 C CA . THR A 1 97 ? -13.900 -4.129 -4.001 1.00 87.88 97 THR A CA 1
ATOM 797 C C . THR A 1 97 ? -14.633 -2.795 -4.138 1.00 87.88 97 THR A C 1
ATOM 799 O O . THR A 1 97 ? -14.134 -1.866 -4.775 1.00 87.88 97 THR A O 1
ATOM 802 N N . THR A 1 98 ? -15.823 -2.677 -3.546 1.00 90.12 98 THR A N 1
ATOM 803 C CA . THR A 1 98 ? -16.587 -1.425 -3.580 1.00 90.12 98 THR A CA 1
ATOM 804 C C . THR A 1 98 ? -15.868 -0.309 -2.823 1.00 90.12 98 THR A C 1
ATOM 806 O O . THR A 1 98 ? -15.155 -0.540 -1.840 1.00 90.12 98 THR A O 1
ATOM 809 N N . HIS A 1 99 ? -16.088 0.929 -3.263 1.00 89.25 99 HIS A N 1
ATOM 810 C CA . HIS A 1 99 ? -15.454 2.102 -2.665 1.00 89.25 99 HIS A CA 1
ATOM 811 C C . HIS A 1 99 ? -15.807 2.256 -1.172 1.00 89.25 99 HIS A C 1
ATOM 813 O O . HIS A 1 99 ? -14.953 2.616 -0.362 1.00 89.25 99 HIS A O 1
ATOM 819 N N . ASP A 1 100 ? -17.027 1.880 -0.779 1.00 90.94 100 ASP A N 1
ATOM 820 C CA . ASP A 1 100 ? -17.485 1.911 0.616 1.00 90.94 100 ASP A CA 1
ATOM 821 C C . ASP A 1 100 ? -16.693 0.971 1.529 1.00 90.94 100 ASP A C 1
ATOM 823 O O . ASP A 1 100 ? -16.323 1.341 2.651 1.00 90.94 100 ASP A O 1
ATOM 827 N N . ILE A 1 101 ? -16.392 -0.240 1.049 1.00 90.81 101 ILE A N 1
ATOM 828 C CA . ILE A 1 101 ? -15.604 -1.215 1.807 1.00 90.81 101 ILE A CA 1
ATOM 829 C C . ILE A 1 101 ? -14.168 -0.709 1.954 1.00 90.81 101 ILE A C 1
ATOM 831 O O . ILE A 1 101 ? -13.636 -0.732 3.064 1.00 90.81 101 ILE A O 1
ATOM 835 N N . ILE A 1 102 ? -13.564 -0.183 0.883 1.00 89.56 102 ILE A N 1
ATOM 836 C CA . ILE A 1 102 ? -12.206 0.387 0.913 1.00 89.56 102 ILE A CA 1
ATOM 837 C C . ILE A 1 102 ? -12.129 1.532 1.935 1.00 89.56 102 ILE A C 1
ATOM 839 O O . ILE A 1 102 ? -11.271 1.520 2.822 1.00 89.56 102 ILE A O 1
ATOM 843 N N . ASN A 1 103 ? -13.087 2.462 1.885 1.00 88.56 103 ASN A N 1
ATOM 844 C CA . ASN A 1 103 ? -13.170 3.610 2.791 1.00 88.56 103 ASN A CA 1
ATOM 845 C C . ASN A 1 103 ? -13.373 3.221 4.260 1.00 88.56 103 ASN A C 1
ATOM 847 O O . ASN A 1 103 ? -13.048 3.999 5.163 1.00 88.56 103 ASN A O 1
ATOM 851 N N . THR A 1 104 ? -13.914 2.031 4.513 1.00 90.06 104 THR A N 1
ATOM 852 C CA . THR A 1 104 ? -14.232 1.536 5.855 1.00 90.06 104 THR A CA 1
ATOM 853 C C . THR A 1 104 ? -13.157 0.604 6.412 1.00 90.06 104 THR A C 1
ATOM 855 O O . THR A 1 104 ? -12.961 0.561 7.634 1.00 90.06 104 THR A O 1
ATOM 858 N N . ALA A 1 105 ? -12.447 -0.133 5.553 1.00 90.88 105 ALA A N 1
ATOM 859 C CA . ALA A 1 105 ? -11.536 -1.212 5.931 1.00 90.88 105 ALA A CA 1
ATOM 860 C C . ALA A 1 105 ? -10.425 -0.746 6.880 1.00 90.88 105 ALA A C 1
ATOM 862 O O . ALA A 1 105 ? -10.186 -1.377 7.913 1.00 90.88 105 ALA A O 1
ATOM 863 N N . PHE A 1 106 ? -9.822 0.407 6.587 1.00 86.94 106 PHE A N 1
ATOM 864 C CA . PHE A 1 106 ? -8.662 0.934 7.313 1.00 86.94 106 PHE A CA 1
ATOM 865 C C . PHE A 1 106 ? -9.007 1.909 8.449 1.00 86.94 106 PHE A C 1
ATOM 867 O O . PHE A 1 106 ? -8.110 2.401 9.133 1.00 86.94 106 PHE A O 1
ATOM 874 N N . ARG A 1 107 ? -10.294 2.183 8.702 1.00 89.00 107 ARG A N 1
ATOM 875 C CA . ARG A 1 107 ? -10.704 3.083 9.793 1.00 89.00 107 ARG A CA 1
ATOM 876 C C . ARG A 1 107 ? -10.465 2.451 11.164 1.00 89.00 107 ARG A C 1
ATOM 878 O O . ARG A 1 107 ? -10.826 1.296 11.410 1.00 89.00 107 ARG A O 1
ATOM 885 N N . ILE A 1 108 ? -9.930 3.244 12.094 1.00 83.81 108 ILE A N 1
ATOM 886 C CA . ILE A 1 108 ? -9.781 2.839 13.495 1.00 83.81 108 ILE A CA 1
ATOM 887 C C . ILE A 1 108 ? -11.172 2.689 14.107 1.00 83.81 108 ILE A C 1
ATOM 889 O O . ILE A 1 108 ? -11.941 3.643 14.185 1.00 83.81 108 ILE A O 1
ATOM 893 N N . THR A 1 109 ? -11.485 1.484 14.572 1.00 81.12 109 THR A N 1
ATOM 894 C CA . THR A 1 109 ? -12.725 1.216 15.302 1.00 81.12 109 THR A CA 1
ATOM 895 C C . THR A 1 109 ? -12.439 1.221 16.800 1.00 81.12 109 THR A C 1
ATOM 897 O O . THR A 1 109 ? -11.485 0.589 17.254 1.00 81.12 109 THR A O 1
ATOM 900 N N . LYS A 1 110 ? -13.260 1.935 17.573 1.00 83.50 110 LYS A N 1
ATOM 901 C CA . LYS A 1 110 ? -13.199 1.967 19.040 1.00 83.50 110 LYS A CA 1
ATOM 902 C C . LYS A 1 110 ? -14.543 1.509 19.596 1.00 83.50 110 LYS A C 1
ATOM 904 O O . LYS A 1 110 ? -15.575 2.043 19.202 1.00 83.50 110 LYS A O 1
ATOM 909 N N . THR A 1 111 ? -14.528 0.555 20.522 1.00 84.81 111 THR A N 1
ATOM 910 C CA . THR A 1 111 ? -15.720 0.207 21.304 1.00 84.81 111 THR A CA 1
ATOM 911 C C . THR A 1 111 ? -15.948 1.292 22.350 1.00 84.81 111 THR A C 1
ATOM 913 O O . THR A 1 111 ? -15.007 1.688 23.038 1.00 84.81 111 THR A O 1
ATOM 916 N N . ARG A 1 112 ? -17.182 1.784 22.468 1.00 86.25 112 ARG A N 1
ATOM 917 C CA . ARG A 1 112 ? -17.578 2.784 23.466 1.00 86.25 112 ARG A CA 1
ATOM 918 C C . ARG A 1 112 ? -18.797 2.280 24.228 1.00 86.25 112 ARG A C 1
ATOM 920 O O . ARG A 1 112 ? -19.625 1.570 23.663 1.00 86.25 112 ARG A O 1
ATOM 927 N N . VAL A 1 113 ? -18.875 2.629 25.508 1.00 89.19 113 VAL A N 1
ATOM 928 C CA . VAL A 1 113 ? -20.047 2.351 26.343 1.00 89.19 113 VAL A CA 1
ATOM 929 C C . VAL A 1 113 ? -21.082 3.438 26.078 1.00 89.19 113 VAL A C 1
ATOM 931 O O . VAL A 1 113 ? -20.732 4.615 26.016 1.00 89.19 113 VAL A O 1
ATOM 934 N N . ILE A 1 114 ? -22.334 3.029 25.896 1.00 91.56 114 ILE A N 1
ATOM 935 C CA . ILE A 1 114 ? -23.465 3.938 25.717 1.00 91.56 114 ILE A CA 1
ATOM 936 C C . ILE A 1 114 ? -23.922 4.404 27.104 1.00 91.56 114 ILE A C 1
ATOM 938 O O . ILE A 1 114 ? -24.042 3.589 28.024 1.00 91.56 114 ILE A O 1
ATOM 942 N N . GLY A 1 115 ? -24.136 5.711 27.263 1.00 88.31 115 GLY A N 1
ATOM 943 C CA . GLY A 1 115 ? -24.704 6.280 28.482 1.00 88.31 115 GLY A CA 1
ATOM 944 C C . GLY A 1 115 ? -26.136 5.791 28.720 1.00 88.31 115 GLY A C 1
ATOM 945 O O . GLY A 1 115 ? -26.817 5.332 27.807 1.00 88.31 115 GLY A O 1
ATOM 946 N N . LYS A 1 116 ? -26.632 5.882 29.959 1.00 89.56 116 LYS A N 1
ATOM 947 C CA . LYS A 1 116 ? -28.025 5.494 30.280 1.00 89.56 116 LYS A CA 1
ATOM 948 C C . LYS A 1 116 ? -29.071 6.329 29.525 1.00 89.56 116 LYS A C 1
ATOM 950 O O . LYS A 1 116 ? -30.203 5.896 29.367 1.00 89.56 116 LYS A O 1
ATOM 955 N N . ASP A 1 117 ? -28.671 7.509 29.078 1.00 91.00 117 ASP A N 1
ATOM 956 C CA . ASP A 1 117 ? -29.397 8.459 28.237 1.00 91.00 117 ASP A CA 1
ATOM 957 C C . ASP A 1 117 ? -29.310 8.141 26.730 1.00 91.00 117 ASP A C 1
ATOM 959 O O . ASP A 1 117 ? -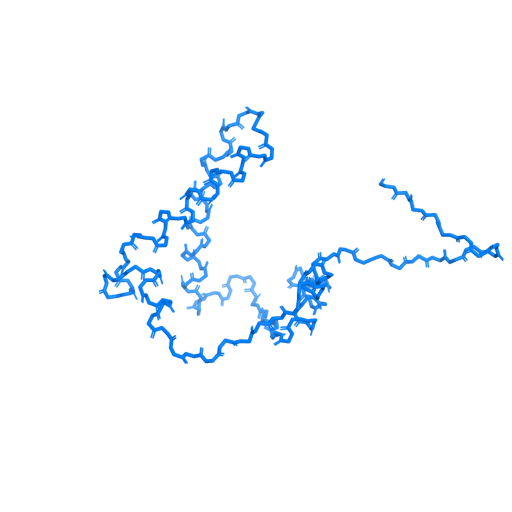29.869 8.868 25.915 1.00 91.00 117 ASP A O 1
ATOM 963 N N . GLY A 1 118 ? -28.610 7.070 26.340 1.00 89.00 118 GLY A N 1
ATOM 964 C CA . GLY A 1 118 ? -28.431 6.684 24.941 1.00 89.00 118 GLY A CA 1
ATOM 965 C C . GLY A 1 118 ? -27.359 7.483 24.196 1.00 89.00 118 GLY A C 1
ATOM 966 O O . GLY A 1 118 ? -27.238 7.334 22.980 1.00 89.00 118 GLY A O 1
ATOM 967 N N . THR A 1 119 ? -26.567 8.316 24.880 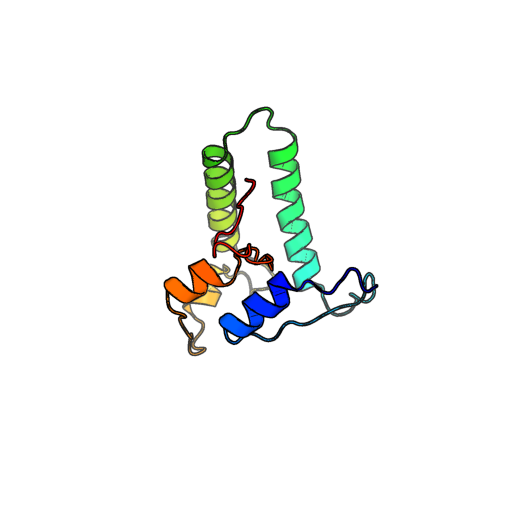1.00 91.88 119 THR A N 1
ATOM 968 C CA . THR A 1 119 ? -25.529 9.132 24.233 1.00 91.88 119 THR A CA 1
ATOM 969 C C . THR A 1 119 ? -24.171 8.423 24.190 1.00 91.88 119 THR A C 1
ATOM 971 O O . THR A 1 119 ? -23.875 7.516 24.974 1.00 91.88 119 THR A O 1
ATOM 974 N N . VAL A 1 120 ? -23.326 8.819 23.229 1.00 89.25 120 VAL A N 1
ATOM 975 C CA . VAL A 1 120 ? -21.944 8.334 23.085 1.00 89.25 120 VAL A CA 1
ATOM 976 C C . VAL A 1 120 ? -21.008 9.528 22.966 1.00 89.25 120 VAL A C 1
ATOM 978 O O . VAL A 1 120 ? -21.071 10.282 21.999 1.00 89.25 120 VAL A O 1
ATOM 981 N N . SER A 1 121 ? -20.091 9.680 23.920 1.00 83.31 121 SER A N 1
ATOM 982 C CA . SER A 1 121 ? -19.083 10.741 23.873 1.00 83.31 121 SER A CA 1
ATOM 983 C C . SER A 1 121 ? -17.961 10.401 22.889 1.00 83.31 121 SER A C 1
ATOM 985 O O . SER A 1 121 ? -17.287 9.366 23.005 1.00 83.31 121 SER A O 1
ATOM 987 N N . ILE A 1 122 ? -17.726 11.301 21.936 1.00 85.19 122 ILE A N 1
ATOM 988 C CA . ILE A 1 122 ? -16.625 11.238 20.974 1.00 85.19 122 ILE A CA 1
ATOM 989 C C . ILE A 1 122 ? -15.645 12.355 21.335 1.00 85.19 122 ILE A C 1
ATOM 991 O O . ILE A 1 122 ? -15.815 13.489 20.912 1.00 85.19 122 ILE A O 1
ATOM 995 N N . ASN A 1 123 ? -14.627 12.038 22.136 1.00 72.19 123 ASN A N 1
ATOM 996 C CA . ASN A 1 123 ? -13.482 12.936 22.285 1.00 72.19 123 ASN A CA 1
ATOM 997 C C . ASN A 1 123 ? -12.572 12.725 21.072 1.00 72.19 123 ASN A C 1
ATOM 999 O O . ASN A 1 123 ? -12.157 11.579 20.827 1.00 72.19 123 ASN A O 1
ATOM 1003 N N . THR A 1 124 ? -12.374 13.802 20.311 1.00 56.97 124 THR A N 1
ATOM 1004 C CA . THR A 1 124 ? -11.483 13.892 19.147 1.00 56.97 124 THR A CA 1
ATOM 1005 C C . THR A 1 124 ? -10.035 13.698 19.566 1.00 56.97 124 THR A C 1
ATOM 1007 O O . THR A 1 124 ? -9.642 14.287 20.597 1.00 56.97 124 THR A O 1
#